Protein AF-S0FR83-F1 (afdb_monomer)

Organism: NCBI:txid1286635

Foldseek 3Di:
DVVVVVVVVVVVVPDDDPPPPPDPPVDDPPCVVPVCVVVVVVCVVPVPDQQQPDAAEAEQQVVDPPSLVVVLCCCVPGYVRYHYDHDDCVPPVVVNCVSNVNSDDDDDDDPQDLLRVCVVVVADSDDDADPVSVVVSVVSVVD

Secondary structure (DSSP, 8-state):
-HHHHHHHHHHHHHSPPPP------SS----TTTTTHHHHHHHHH-TTS-GGG--EEESSGGGSTTHHHHHHHHHHHT-S-EEE---STTS-HHHHHHHTTT-S-----PPPPHHHHHHHTT---SSPPPHHHHHHHHHHHH-

InterPro domains:
  IPR027417 P-loop containing nucleoside triphosphate hydrolase [G3DSA:3.40.50.300] (1-105)
  IPR027417 P-loop containing nucleoside triphosphate hydrolase [SSF52540] (38-120)
  IPR041682 AAA domain, group 14 [PF13173] (26-118)

Radius of gyration: 20.88 Å; Cα contacts (8 Å, |Δi|>4): 90; chains: 1; bounding box: 49×40×52 Å

pLDDT: mean 75.79, std 15.18, range [36.12, 93.06]

Solvent-accessible surface area (backbone atoms only — not comparable to full-atom values): 9116 Å² total; per-residue (Å²): 105,74,68,57,51,53,47,52,52,50,51,63,73,69,47,78,74,71,82,81,75,81,70,79,72,94,55,88,79,83,43,89,95,47,67,63,52,64,56,52,57,47,40,72,77,39,70,89,60,61,58,59,76,42,76,45,78,39,73,48,40,80,78,44,83,69,37,66,62,51,51,45,48,39,44,74,76,48,22,78,43,70,46,76,43,62,93,54,81,87,68,41,68,67,57,54,41,59,63,48,68,63,76,64,87,86,81,86,84,73,80,73,50,73,54,52,46,27,50,75,71,75,41,79,58,64,84,87,67,50,78,68,44,49,53,54,47,53,53,67,71,75,112

Sequence (143 aa):
MKAQLKRIIADFHQIPLPDFQRRSLDVPLDLEGENDLIFDAYRELYPAQDLSRVYLFFDEIQELPDWEKFVRRVTDTISRRVVITGSNSRLLSREIATSLRGRGISFEILPLSFADYLRFSGLPADPPVSSKDRALVSRAFEE

Structure (mmCIF, N/CA/C/O backbone):
data_AF-S0FR83-F1
#
_entry.id   AF-S0FR83-F1
#
loop_
_atom_site.group_PDB
_atom_site.id
_atom_site.type_symbol
_atom_site.label_atom_id
_atom_site.label_alt_id
_atom_site.label_comp_id
_atom_site.label_asym_id
_atom_site.label_entity_id
_atom_site.label_seq_id
_atom_site.pdbx_PDB_ins_code
_atom_site.Cartn_x
_atom_site.Cartn_y
_atom_site.Cartn_z
_atom_site.occupancy
_atom_site.B_iso_or_equiv
_atom_site.auth_seq_id
_atom_site.auth_comp_id
_atom_site.auth_asym_id
_atom_site.auth_atom_id
_atom_site.pdbx_PDB_model_num
ATOM 1 N N . MET A 1 1 ? 4.886 -22.420 5.090 1.00 40.78 1 MET A N 1
ATOM 2 C CA . MET A 1 1 ? 5.238 -21.097 4.524 1.00 40.78 1 MET A CA 1
ATOM 3 C C . MET A 1 1 ? 5.286 -21.080 2.990 1.00 40.78 1 MET A C 1
ATOM 5 O O . MET A 1 1 ? 4.322 -20.612 2.409 1.00 40.78 1 MET A O 1
ATOM 9 N N . LYS A 1 2 ? 6.296 -21.648 2.300 1.00 36.12 2 LYS A N 1
ATOM 10 C CA . LYS A 1 2 ? 6.379 -21.639 0.812 1.00 36.12 2 LYS A CA 1
ATOM 11 C C . LYS A 1 2 ? 5.145 -22.234 0.110 1.00 36.12 2 LYS A C 1
ATOM 13 O O . LYS A 1 2 ? 4.693 -21.701 -0.895 1.00 36.12 2 LYS A O 1
ATOM 18 N N . ALA A 1 3 ? 4.573 -23.306 0.661 1.00 39.88 3 ALA A N 1
ATOM 19 C CA . ALA A 1 3 ? 3.350 -23.925 0.140 1.00 39.88 3 ALA A CA 1
ATOM 20 C C . ALA A 1 3 ? 2.092 -23.055 0.337 1.00 39.88 3 ALA A C 1
ATOM 22 O O . ALA A 1 3 ? 1.257 -22.985 -0.557 1.00 39.88 3 ALA A O 1
ATOM 23 N N . GLN A 1 4 ? 1.982 -22.346 1.468 1.00 44.00 4 GLN A N 1
ATOM 24 C CA . GLN A 1 4 ? 0.897 -21.382 1.698 1.00 44.00 4 GLN A CA 1
ATOM 25 C C . GLN A 1 4 ? 1.023 -20.182 0.759 1.00 44.00 4 GLN A C 1
ATOM 27 O O . GLN A 1 4 ? 0.028 -19.776 0.179 1.00 44.00 4 GLN A O 1
ATOM 32 N N . LEU A 1 5 ? 2.242 -19.675 0.546 1.00 41.94 5 LEU A N 1
ATOM 33 C CA . LEU A 1 5 ? 2.491 -18.572 -0.382 1.00 41.94 5 LEU A CA 1
ATOM 34 C C . LEU A 1 5 ? 2.113 -18.951 -1.820 1.00 41.94 5 LEU A C 1
ATOM 36 O O . LEU A 1 5 ? 1.415 -18.203 -2.488 1.00 41.94 5 LEU A O 1
ATOM 40 N N . LYS A 1 6 ? 2.507 -20.152 -2.270 1.00 52.47 6 LYS A N 1
ATOM 41 C CA . LYS A 1 6 ? 2.121 -20.678 -3.588 1.00 52.47 6 LYS A CA 1
ATOM 42 C C . LYS A 1 6 ? 0.609 -20.787 -3.755 1.00 52.47 6 LYS A C 1
ATOM 44 O O . LYS A 1 6 ? 0.112 -20.492 -4.831 1.00 52.47 6 LYS A O 1
ATOM 49 N N . ARG A 1 7 ? -0.101 -21.205 -2.706 1.00 54.69 7 ARG A N 1
ATOM 50 C CA . ARG A 1 7 ? -1.561 -21.310 -2.723 1.00 54.69 7 ARG A CA 1
ATOM 51 C C . ARG A 1 7 ? -2.221 -19.934 -2.789 1.00 54.69 7 ARG A C 1
ATOM 53 O O . ARG A 1 7 ? -3.078 -19.741 -3.627 1.00 54.69 7 ARG A O 1
ATOM 60 N N . ILE A 1 8 ? -1.747 -18.972 -1.998 1.00 58.09 8 ILE A N 1
ATOM 61 C CA . ILE A 1 8 ? -2.232 -17.584 -2.042 1.00 58.09 8 ILE A CA 1
ATOM 62 C C . ILE A 1 8 ? -2.008 -16.970 -3.431 1.00 58.09 8 ILE A C 1
ATOM 64 O O . ILE A 1 8 ? -2.921 -16.369 -3.980 1.00 58.09 8 ILE A O 1
ATOM 68 N N . ILE A 1 9 ? -0.823 -17.157 -4.020 1.00 64.44 9 ILE A N 1
ATOM 69 C CA . ILE A 1 9 ? -0.495 -16.666 -5.368 1.00 64.44 9 ILE A CA 1
ATOM 70 C C . ILE A 1 9 ? -1.386 -17.338 -6.421 1.00 64.44 9 ILE A C 1
ATOM 72 O O . ILE A 1 9 ? -1.939 -16.660 -7.279 1.00 64.44 9 ILE A O 1
ATOM 76 N N . ALA A 1 10 ? -1.555 -18.662 -6.348 1.00 62.47 10 ALA A N 1
ATOM 77 C CA . ALA A 1 10 ? -2.420 -19.396 -7.266 1.00 62.47 10 ALA A CA 1
ATOM 78 C C . ALA A 1 10 ? -3.885 -18.947 -7.155 1.00 62.47 10 ALA A C 1
ATOM 80 O O . ALA A 1 10 ? -4.514 -18.716 -8.182 1.00 62.47 10 ALA A O 1
ATOM 81 N N . ASP A 1 11 ? -4.393 -18.758 -5.936 1.00 60.66 11 ASP A N 1
ATOM 82 C CA . ASP A 1 11 ? -5.754 -18.280 -5.688 1.00 60.66 11 ASP A CA 1
ATOM 83 C C . ASP A 1 11 ? -5.940 -16.853 -6.245 1.00 60.66 11 ASP A C 1
ATOM 85 O O . ASP A 1 11 ? -6.936 -16.580 -6.909 1.00 60.66 11 ASP A O 1
ATOM 89 N N . PHE A 1 12 ? -4.956 -15.961 -6.077 1.00 55.31 12 PHE A N 1
ATOM 90 C CA . PHE A 1 12 ? -5.015 -14.587 -6.601 1.00 55.31 12 PHE A CA 1
ATOM 91 C C . PHE A 1 12 ? -4.984 -14.519 -8.137 1.00 55.31 12 PHE A C 1
ATOM 93 O O . PHE A 1 12 ? -5.558 -13.610 -8.724 1.00 55.31 12 PHE A O 1
ATOM 100 N N . HIS A 1 13 ? -4.330 -15.481 -8.796 1.00 59.47 13 HIS A N 1
ATOM 101 C CA . HIS A 1 13 ? -4.282 -15.565 -10.260 1.00 59.47 13 HIS A CA 1
ATOM 102 C C . HIS A 1 13 ? -5.463 -16.322 -10.884 1.00 59.47 13 HIS A C 1
ATOM 104 O O . HIS A 1 13 ? -5.701 -16.173 -12.080 1.00 59.47 13 HIS A O 1
ATOM 110 N N . GLN A 1 14 ? -6.174 -17.157 -10.118 1.00 58.78 14 GLN A N 1
ATOM 111 C CA . GLN A 1 14 ? -7.295 -17.966 -10.619 1.00 58.78 14 GLN A CA 1
ATOM 112 C C . GLN A 1 14 ? -8.663 -17.326 -10.388 1.00 58.78 14 GLN A C 1
ATOM 114 O O . GLN A 1 14 ? -9.630 -17.701 -11.051 1.00 58.78 14 GLN A O 1
ATOM 119 N N . ILE A 1 15 ? -8.757 -16.370 -9.466 1.00 54.12 15 ILE A N 1
ATOM 120 C CA . ILE A 1 15 ? -9.971 -15.591 -9.259 1.00 54.12 15 ILE A CA 1
ATOM 121 C C . ILE A 1 15 ? -9.878 -14.377 -10.188 1.00 54.12 15 ILE A C 1
ATOM 123 O O . ILE A 1 15 ? -8.998 -13.540 -9.975 1.00 54.12 15 ILE A O 1
ATOM 127 N N . PRO A 1 16 ? -10.735 -14.250 -11.222 1.00 53.16 16 PRO A N 1
ATOM 128 C CA . PRO A 1 16 ? -10.825 -12.992 -11.945 1.00 53.16 16 PRO A CA 1
ATOM 129 C C . PRO A 1 16 ? -11.148 -11.912 -10.916 1.00 53.16 16 PRO A C 1
ATOM 131 O O . PRO A 1 16 ? -12.117 -12.042 -10.160 1.00 53.16 16 PRO A O 1
ATOM 134 N N . LEU A 1 17 ? -10.297 -10.884 -10.841 1.00 55.03 17 LEU A N 1
ATOM 135 C CA . LEU A 1 17 ? -10.618 -9.719 -10.033 1.00 55.03 17 LEU A CA 1
ATOM 136 C C . LEU A 1 17 ? -12.007 -9.247 -10.480 1.00 55.03 17 LEU A C 1
ATOM 138 O O . LEU A 1 17 ? -12.256 -9.207 -11.689 1.00 55.03 17 LEU A O 1
ATOM 142 N N . PRO A 1 18 ? -12.927 -8.954 -9.543 1.00 56.72 18 PRO A N 1
ATOM 143 C CA . PRO A 1 18 ? -14.201 -8.370 -9.924 1.00 56.72 18 PRO A CA 1
ATOM 144 C C . PRO A 1 18 ? -13.920 -7.139 -10.782 1.00 56.72 18 PRO A C 1
ATOM 146 O O . PRO A 1 18 ? -12.928 -6.445 -10.535 1.00 56.72 18 PRO A O 1
ATOM 149 N N . ASP A 1 19 ? -14.767 -6.892 -11.784 1.00 51.34 19 ASP A N 1
ATOM 150 C CA . ASP A 1 19 ? -14.619 -5.727 -12.652 1.00 51.34 19 ASP A CA 1
ATOM 151 C C . ASP A 1 19 ? -14.372 -4.495 -11.783 1.00 51.34 19 ASP A C 1
ATOM 153 O O . ASP A 1 19 ? -15.193 -4.137 -10.930 1.00 51.34 19 ASP A O 1
ATOM 157 N N . PHE A 1 20 ? -13.198 -3.885 -11.956 1.00 47.72 20 PHE A N 1
ATOM 158 C CA . PHE A 1 20 ? -12.807 -2.725 -11.177 1.00 47.72 20 PHE A CA 1
ATOM 159 C C . PHE A 1 20 ? -13.645 -1.545 -11.666 1.00 47.72 20 PHE A C 1
ATOM 161 O O . PHE A 1 20 ? -13.259 -0.803 -12.569 1.00 47.72 20 PHE A O 1
ATOM 168 N N . GLN A 1 21 ? -14.844 -1.394 -11.104 1.00 49.50 21 GLN A N 1
ATOM 169 C CA . GLN A 1 21 ? -15.656 -0.210 -11.322 1.00 49.50 21 GLN A CA 1
ATOM 170 C C . GLN A 1 21 ? -14.979 0.944 -10.595 1.00 49.50 21 GLN A C 1
ATOM 172 O O . GLN A 1 21 ? -15.181 1.149 -9.397 1.00 49.50 21 GLN A O 1
ATOM 177 N N . ARG A 1 22 ? -14.158 1.699 -11.329 1.00 43.62 22 ARG A N 1
ATOM 178 C CA . ARG A 1 22 ? -13.629 2.977 -10.865 1.00 43.62 22 ARG A CA 1
ATOM 179 C C . ARG A 1 22 ? -14.816 3.898 -10.602 1.00 43.62 22 ARG A C 1
ATOM 181 O O . ARG A 1 22 ? -15.362 4.493 -11.525 1.00 43.62 22 ARG A O 1
ATOM 188 N N . ARG A 1 23 ? -15.236 3.995 -9.345 1.00 49.53 23 ARG A N 1
ATOM 189 C CA . ARG A 1 23 ? -16.132 5.062 -8.913 1.00 49.53 23 ARG A CA 1
ATOM 190 C C . ARG A 1 23 ? -15.259 6.279 -8.664 1.00 49.53 23 ARG A C 1
ATOM 192 O O . ARG A 1 23 ? -14.430 6.254 -7.758 1.00 49.53 23 ARG A O 1
ATOM 199 N N . SER A 1 24 ? -15.399 7.311 -9.493 1.00 44.94 24 SER A N 1
ATOM 200 C CA . SER A 1 24 ? -14.955 8.635 -9.082 1.00 44.94 24 SER A CA 1
ATOM 201 C C . SER A 1 24 ? -15.817 9.018 -7.884 1.00 44.94 24 SER A C 1
ATOM 203 O O . SER A 1 24 ? -17.034 9.161 -7.982 1.00 44.94 24 SER A O 1
ATOM 205 N N . LEU A 1 25 ? -15.202 9.089 -6.710 1.00 47.44 25 LEU A N 1
ATOM 206 C CA . LEU A 1 25 ? -15.758 9.918 -5.657 1.00 47.44 25 LEU A CA 1
ATOM 207 C C . LEU A 1 25 ? -15.547 11.351 -6.148 1.00 47.44 25 LEU A C 1
ATOM 209 O O . LEU A 1 25 ? -14.436 11.865 -6.080 1.00 47.44 25 LEU A O 1
ATOM 213 N N . ASP A 1 26 ? -16.590 11.971 -6.705 1.00 48.12 26 ASP A N 1
ATOM 214 C CA . ASP A 1 26 ? -16.563 13.364 -7.195 1.00 48.12 26 ASP A CA 1
ATOM 215 C C . ASP A 1 26 ? -16.502 14.395 -6.052 1.00 48.12 26 ASP A C 1
ATOM 217 O O . ASP A 1 26 ? -16.826 15.569 -6.226 1.00 48.12 26 ASP A O 1
ATOM 221 N N . VAL A 1 27 ? -16.093 13.971 -4.858 1.00 49.06 27 VAL A N 1
ATOM 222 C CA . VAL A 1 27 ? -15.999 14.822 -3.682 1.00 49.06 27 VAL A CA 1
ATOM 223 C C . VAL A 1 27 ? -14.770 14.384 -2.892 1.00 49.06 27 VAL A C 1
ATOM 225 O O . VAL A 1 27 ? -14.690 13.204 -2.533 1.00 49.06 27 VAL A O 1
ATOM 228 N N . PRO A 1 28 ? -13.808 15.280 -2.602 1.00 52.03 28 PRO A N 1
ATOM 229 C CA . PRO A 1 28 ? -12.848 15.007 -1.547 1.00 52.03 28 PRO A CA 1
ATOM 230 C C . PRO A 1 28 ? -13.647 14.787 -0.260 1.00 52.03 28 PRO A C 1
ATOM 232 O O . PRO A 1 28 ? -14.329 15.687 0.226 1.00 52.03 28 PRO A O 1
ATOM 235 N N . LEU A 1 29 ? -13.637 13.548 0.223 1.00 57.44 29 LEU A N 1
ATOM 236 C CA . LEU A 1 29 ? -14.216 13.168 1.503 1.00 57.44 29 LEU A CA 1
ATOM 237 C C . LEU A 1 29 ? -13.374 13.838 2.589 1.00 57.44 29 LEU A C 1
ATOM 239 O O . LEU A 1 29 ? -12.337 13.312 2.987 1.00 57.44 29 LEU A O 1
ATOM 243 N N . ASP A 1 30 ? -13.797 15.024 3.015 1.00 60.31 30 ASP A N 1
ATOM 244 C CA . ASP A 1 30 ? -13.271 15.656 4.217 1.00 60.31 30 ASP A CA 1
ATOM 245 C C . ASP A 1 30 ? -13.767 14.851 5.423 1.00 60.31 30 ASP A C 1
ATOM 247 O O . ASP A 1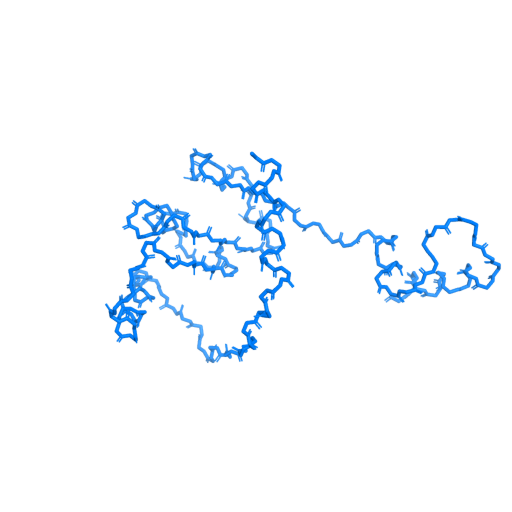 30 ? -14.911 14.975 5.858 1.00 60.31 30 ASP A O 1
ATOM 251 N N . LEU A 1 31 ? -12.926 13.921 5.871 1.00 64.38 31 LEU A N 1
ATOM 252 C CA . LEU A 1 31 ? -13.191 13.026 6.996 1.00 64.38 31 LEU A CA 1
ATOM 253 C C . LEU A 1 31 ? -12.466 13.485 8.263 1.00 64.38 31 LEU A C 1
ATOM 255 O O . LEU A 1 31 ? -12.226 12.662 9.152 1.00 64.38 31 LEU A O 1
ATOM 259 N N . GLU A 1 32 ? -12.084 14.762 8.369 1.00 65.25 32 GLU A N 1
ATOM 260 C CA . GLU A 1 32 ? -11.427 15.283 9.568 1.00 65.25 32 GLU A CA 1
ATOM 261 C C . GLU A 1 32 ? -12.249 14.966 10.831 1.00 65.25 32 GLU A C 1
ATOM 263 O O . GLU A 1 32 ? -13.295 15.544 11.105 1.00 65.25 32 GLU A O 1
ATOM 268 N N . GLY A 1 33 ? -11.774 13.989 11.611 1.00 66.12 33 GLY A N 1
ATOM 269 C CA . GLY A 1 33 ? -12.440 13.515 12.827 1.00 66.12 33 GLY A CA 1
ATOM 270 C C . GLY A 1 33 ? -13.551 12.471 12.632 1.00 66.12 33 GLY A C 1
ATOM 271 O O . GLY A 1 33 ? -13.967 11.875 13.624 1.00 66.12 33 GLY A O 1
ATOM 272 N N . GLU A 1 34 ? -13.972 12.166 11.400 1.00 77.88 34 GLU A N 1
ATOM 273 C CA . GLU A 1 34 ? -15.132 11.300 11.095 1.00 77.88 34 GLU A CA 1
ATOM 274 C C . GLU A 1 34 ? -14.784 10.049 10.263 1.00 77.88 34 GLU A C 1
ATOM 276 O O . GLU A 1 34 ? -15.636 9.425 9.635 1.00 77.88 34 GLU A O 1
ATOM 281 N N . ASN A 1 35 ? -13.526 9.605 10.309 1.00 78.38 35 ASN A N 1
ATOM 282 C CA . ASN A 1 35 ? -13.042 8.429 9.568 1.00 78.38 35 ASN A CA 1
ATOM 283 C C . ASN A 1 35 ? -13.835 7.126 9.804 1.00 78.38 35 ASN A C 1
ATOM 285 O O . ASN A 1 35 ? -13.763 6.199 8.995 1.00 78.38 35 ASN A O 1
ATOM 289 N N . ASP A 1 36 ? -14.566 7.024 10.917 1.00 83.56 36 ASP A N 1
ATOM 290 C CA . ASP A 1 36 ? -15.386 5.850 11.231 1.00 83.56 36 ASP A CA 1
ATOM 291 C C . ASP A 1 36 ? -16.654 5.732 10.376 1.00 83.56 36 ASP A C 1
ATOM 293 O O . ASP A 1 36 ? -17.160 4.617 10.217 1.00 83.56 36 ASP A O 1
ATOM 297 N N . LEU A 1 37 ? -17.079 6.817 9.714 1.00 84.62 37 LEU A N 1
ATOM 298 C CA . LEU A 1 37 ? -18.186 6.797 8.753 1.00 84.62 37 LEU A CA 1
ATOM 299 C C . LEU A 1 37 ? -17.974 5.775 7.633 1.00 84.62 37 LEU A C 1
ATOM 301 O O . LEU A 1 37 ? -18.938 5.192 7.143 1.00 84.62 37 LEU A O 1
ATOM 305 N N . ILE A 1 38 ? -16.718 5.499 7.260 1.00 85.12 38 ILE A N 1
ATOM 306 C CA . ILE A 1 38 ? -16.380 4.460 6.276 1.00 85.12 38 ILE A CA 1
ATOM 307 C C . ILE A 1 38 ? -16.927 3.097 6.729 1.00 85.12 38 ILE A C 1
ATOM 309 O O . ILE A 1 38 ? -17.488 2.343 5.932 1.00 85.12 38 ILE A O 1
ATOM 313 N N . PHE A 1 39 ? -16.770 2.769 8.013 1.00 86.56 39 PHE A N 1
ATOM 314 C CA . PHE A 1 39 ? -17.198 1.484 8.562 1.00 86.56 39 PHE A CA 1
ATOM 315 C C . PHE A 1 39 ? -18.693 1.446 8.823 1.00 86.56 39 PHE A C 1
ATOM 317 O O . PHE A 1 39 ? -19.307 0.400 8.621 1.00 86.56 39 PHE A O 1
ATOM 324 N N . ASP A 1 40 ? -19.276 2.563 9.247 1.00 86.56 40 ASP A N 1
ATOM 325 C CA . ASP A 1 40 ? -20.716 2.657 9.469 1.00 86.56 40 ASP A CA 1
ATOM 326 C C . ASP A 1 40 ? -21.474 2.517 8.148 1.00 86.56 40 ASP A C 1
ATOM 328 O O . ASP A 1 40 ? -22.308 1.621 8.023 1.00 86.56 40 ASP A O 1
ATOM 332 N N . ALA A 1 41 ? -21.066 3.251 7.109 1.00 85.31 41 ALA A N 1
ATOM 333 C CA . ALA A 1 41 ? -21.612 3.100 5.763 1.00 85.31 41 ALA A CA 1
ATOM 334 C C . ALA A 1 41 ? -21.433 1.669 5.221 1.00 85.31 41 ALA A C 1
ATOM 336 O O . ALA A 1 41 ? -22.344 1.104 4.613 1.00 85.31 41 ALA A O 1
ATOM 337 N N . TYR A 1 42 ? -20.279 1.034 5.468 1.00 84.12 42 TYR A N 1
ATOM 338 C CA . TYR A 1 42 ? -20.074 -0.360 5.069 1.00 84.12 42 TYR A CA 1
ATOM 339 C C . TYR A 1 42 ? -21.047 -1.313 5.779 1.00 84.12 42 TYR A C 1
ATOM 341 O O . TYR A 1 42 ? -21.605 -2.206 5.138 1.00 84.12 42 TYR A O 1
ATOM 349 N N . ARG A 1 43 ? -21.269 -1.136 7.088 1.00 86.56 43 ARG A N 1
ATOM 350 C CA . ARG A 1 43 ? -22.211 -1.956 7.868 1.00 86.56 43 ARG A CA 1
ATOM 351 C C . ARG A 1 43 ? -23.654 -1.748 7.424 1.00 86.56 43 ARG A C 1
ATOM 353 O O . ARG A 1 43 ? -24.402 -2.718 7.401 1.00 86.56 43 ARG A O 1
ATOM 360 N N . GLU A 1 44 ? -24.037 -0.528 7.060 1.00 86.12 44 GLU A N 1
ATOM 361 C CA . GLU A 1 44 ? -25.375 -0.235 6.535 1.00 86.12 44 GLU A CA 1
ATOM 362 C C . GLU A 1 44 ? -25.637 -0.959 5.211 1.00 86.12 44 GLU A C 1
ATOM 364 O O . GLU A 1 44 ? -26.703 -1.545 5.021 1.00 86.12 44 GLU A O 1
ATOM 369 N N . LEU A 1 45 ? -24.647 -0.979 4.315 1.00 83.38 45 LEU A N 1
ATOM 370 C CA . LEU A 1 45 ? -24.753 -1.671 3.029 1.00 83.38 45 LEU A CA 1
ATOM 371 C C . LEU A 1 45 ? -24.657 -3.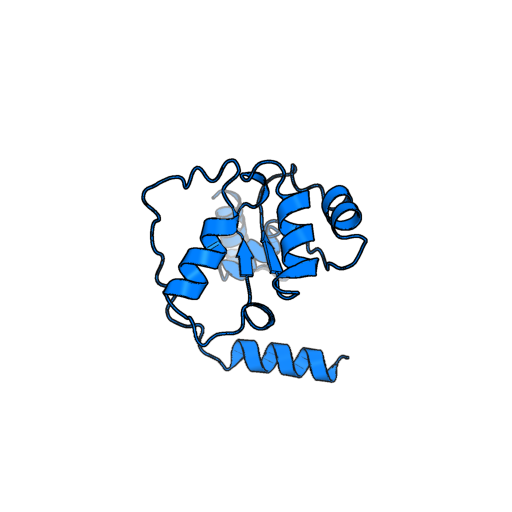197 3.166 1.00 83.38 45 LEU A C 1
ATOM 373 O O . LEU A 1 45 ? -25.307 -3.929 2.418 1.00 83.38 45 LEU A O 1
ATOM 377 N N . TYR A 1 46 ? -23.849 -3.686 4.110 1.00 86.19 46 TYR A N 1
ATOM 378 C CA . TYR A 1 46 ? -23.532 -5.108 4.267 1.00 86.19 46 TYR A CA 1
ATOM 379 C C . TYR A 1 46 ? -23.644 -5.584 5.729 1.00 86.19 46 TYR A C 1
ATOM 381 O O . TYR A 1 46 ? -22.662 -6.066 6.299 1.00 86.19 46 TYR A O 1
ATOM 389 N N . PRO A 1 47 ? -24.842 -5.546 6.342 1.00 89.19 47 PRO A N 1
ATOM 390 C CA . PRO A 1 47 ? -25.017 -5.794 7.780 1.00 89.19 47 PRO A CA 1
ATOM 391 C C . PRO A 1 47 ? -24.704 -7.232 8.213 1.00 89.19 47 PRO A C 1
ATOM 393 O O . PRO A 1 47 ? -24.393 -7.484 9.373 1.00 89.19 47 PRO A O 1
ATOM 396 N N . ALA A 1 48 ? -24.778 -8.193 7.288 1.00 90.38 48 ALA A N 1
ATOM 397 C CA . ALA A 1 48 ? -24.457 -9.593 7.559 1.00 90.38 48 ALA A CA 1
ATOM 398 C C . ALA A 1 48 ? -22.947 -9.896 7.509 1.00 90.38 48 ALA A C 1
ATOM 400 O O . ALA A 1 48 ? -22.538 -11.002 7.869 1.00 90.38 48 ALA A O 1
ATOM 401 N N . GLN A 1 49 ? -22.121 -8.957 7.029 1.00 85.62 49 GLN A N 1
ATOM 402 C CA . GLN A 1 49 ? -20.684 -9.166 6.891 1.00 85.62 49 GLN A CA 1
ATOM 403 C C . GLN A 1 49 ? -19.936 -8.749 8.155 1.00 85.62 49 GLN A C 1
ATOM 405 O O . GLN A 1 49 ? -20.085 -7.645 8.672 1.00 85.62 49 GLN A O 1
ATOM 410 N N . ASP A 1 50 ? -19.067 -9.639 8.621 1.00 88.19 50 ASP A N 1
ATOM 411 C CA . ASP A 1 50 ? -18.146 -9.349 9.712 1.00 88.19 50 ASP A CA 1
ATOM 412 C C . ASP A 1 50 ? -16.940 -8.564 9.177 1.00 88.19 50 ASP A C 1
ATOM 414 O O . ASP A 1 50 ? -16.124 -9.101 8.420 1.00 88.19 50 ASP A O 1
ATOM 418 N N . LEU A 1 51 ? -16.805 -7.304 9.607 1.00 87.25 51 LEU A N 1
ATOM 419 C CA . LEU A 1 51 ? -15.690 -6.423 9.246 1.00 87.25 51 LEU A CA 1
ATOM 420 C C . LEU A 1 51 ? -14.317 -7.043 9.532 1.00 87.25 51 LEU A C 1
ATOM 422 O O . LEU A 1 51 ? -13.378 -6.782 8.782 1.00 87.25 51 LEU A O 1
ATOM 426 N N . SER A 1 52 ? -14.191 -7.928 10.528 1.00 89.50 52 SER A N 1
ATOM 427 C CA . SER A 1 52 ? -12.923 -8.609 10.830 1.00 89.50 52 SER A CA 1
ATOM 428 C C . SER A 1 52 ? -12.428 -9.505 9.688 1.00 89.50 52 SER A C 1
ATOM 430 O O . SER A 1 52 ? -11.244 -9.858 9.615 1.00 89.50 52 SER A O 1
ATOM 432 N N . ARG A 1 53 ? -13.334 -9.865 8.770 1.00 85.56 53 ARG A N 1
ATOM 433 C CA . ARG A 1 53 ? -13.052 -10.675 7.585 1.00 85.56 53 ARG A CA 1
ATOM 434 C C . ARG A 1 53 ? -12.870 -9.843 6.317 1.00 85.56 53 ARG A C 1
ATOM 436 O O . ARG A 1 53 ? -12.437 -10.398 5.305 1.00 85.56 53 ARG A O 1
ATOM 443 N N . VAL A 1 54 ? -13.148 -8.548 6.366 1.00 84.88 54 VAL A N 1
ATOM 444 C CA . VAL A 1 54 ? -13.074 -7.650 5.214 1.00 84.88 54 VAL A CA 1
ATOM 445 C C . VAL A 1 54 ? -11.638 -7.185 5.009 1.00 84.88 54 VAL A C 1
ATOM 447 O O . VAL A 1 54 ? -10.931 -6.869 5.970 1.00 84.88 54 VAL A O 1
ATOM 450 N N . TYR A 1 55 ? -11.208 -7.168 3.747 1.00 87.69 55 TYR A N 1
ATOM 451 C CA . TYR A 1 55 ? -9.963 -6.530 3.340 1.00 87.69 55 TYR A CA 1
ATOM 452 C C . TYR A 1 55 ? -10.216 -5.043 3.107 1.00 87.69 55 TYR A C 1
ATOM 454 O O . TYR A 1 55 ? -11.112 -4.681 2.348 1.00 87.69 55 TYR A O 1
ATOM 462 N N . LEU A 1 56 ? -9.423 -4.204 3.763 1.00 87.62 56 LEU A N 1
ATOM 463 C CA . LEU A 1 56 ? -9.499 -2.753 3.661 1.00 87.62 56 LEU A CA 1
ATOM 464 C C . LEU A 1 56 ? -8.273 -2.258 2.898 1.00 87.62 56 LEU A C 1
ATOM 466 O O . LEU A 1 56 ? -7.148 -2.533 3.313 1.00 87.62 56 LEU A O 1
ATOM 470 N N . PHE A 1 57 ? -8.500 -1.549 1.797 1.00 89.69 57 PHE A N 1
ATOM 471 C CA . PHE A 1 57 ? -7.455 -0.947 0.975 1.00 89.69 57 PHE A CA 1
ATOM 472 C C . PHE A 1 57 ? -7.603 0.568 1.054 1.00 89.69 57 PHE A C 1
ATOM 474 O O . PHE A 1 57 ? -8.634 1.099 0.644 1.00 89.69 57 PHE A O 1
ATOM 481 N N . PHE A 1 58 ? -6.594 1.243 1.596 1.00 86.88 58 PHE A N 1
ATOM 482 C CA . PHE A 1 58 ? -6.546 2.699 1.659 1.00 86.88 58 PHE A CA 1
ATOM 483 C C . PHE A 1 58 ? -5.456 3.202 0.724 1.00 86.88 58 PHE A C 1
ATOM 485 O O . PHE A 1 58 ? -4.278 2.916 0.948 1.00 86.88 58 PHE A O 1
ATOM 492 N N . ASP A 1 59 ? -5.868 3.923 -0.313 1.00 86.81 59 ASP A N 1
ATOM 493 C CA . ASP A 1 59 ? -4.946 4.567 -1.238 1.00 86.81 59 ASP A CA 1
ATOM 494 C C . ASP A 1 59 ? -4.589 5.974 -0.770 1.00 86.81 59 ASP A C 1
ATOM 496 O O . ASP A 1 59 ? -5.414 6.636 -0.142 1.00 86.81 59 ASP A O 1
ATOM 500 N N . GLU A 1 60 ? -3.354 6.391 -1.043 1.00 85.38 60 GLU A N 1
ATOM 501 C CA . GLU A 1 60 ? -2.776 7.671 -0.614 1.00 85.38 60 GLU A CA 1
ATOM 502 C C . GLU A 1 60 ? -3.067 8.003 0.864 1.00 85.38 60 GLU A C 1
ATOM 504 O O . GLU A 1 60 ? -3.500 9.101 1.215 1.00 85.38 60 GLU A O 1
ATOM 509 N N . ILE A 1 61 ? -2.826 7.035 1.758 1.00 85.31 61 ILE A N 1
ATOM 510 C CA . ILE A 1 61 ?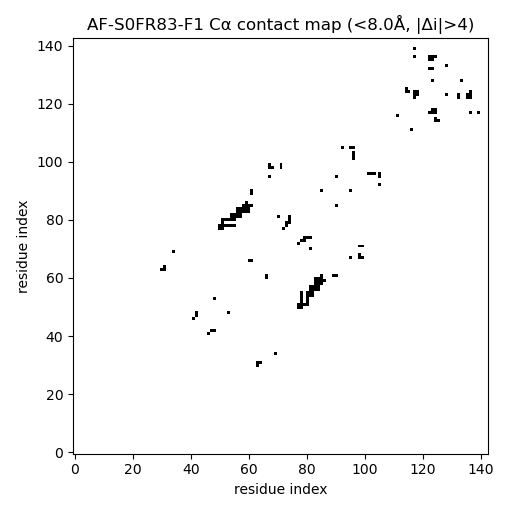 -3.198 7.123 3.183 1.00 85.31 61 ILE A CA 1
ATOM 511 C C . ILE A 1 61 ? -2.610 8.354 3.893 1.00 85.31 61 ILE A C 1
ATOM 513 O O . ILE A 1 61 ? -3.169 8.817 4.883 1.00 85.31 61 ILE A O 1
ATOM 517 N N . GLN A 1 62 ? -1.497 8.897 3.394 1.00 83.56 62 GLN A N 1
ATOM 518 C CA . GLN A 1 62 ? -0.849 10.082 3.953 1.00 83.56 62 GLN A CA 1
ATOM 519 C C . GLN A 1 62 ? -1.636 11.381 3.750 1.00 83.56 62 GLN A C 1
ATOM 521 O O . GLN A 1 62 ? -1.315 12.377 4.395 1.00 83.56 62 GLN A O 1
ATOM 526 N N . GLU A 1 63 ? -2.626 11.394 2.856 1.00 83.44 63 GLU A N 1
ATOM 527 C CA . GLU A 1 63 ? -3.535 12.533 2.708 1.00 83.44 63 GLU A CA 1
ATOM 528 C C . GLU A 1 63 ? -4.514 12.622 3.886 1.00 83.44 63 GLU A C 1
ATOM 530 O O . GLU A 1 63 ? -5.080 13.682 4.141 1.00 83.44 63 GLU A O 1
ATOM 535 N N . LEU A 1 64 ? -4.680 11.531 4.647 1.00 80.00 64 LEU A N 1
ATOM 536 C CA . LEU A 1 64 ? -5.487 11.527 5.855 1.00 80.00 64 LEU A CA 1
ATOM 537 C C . LEU A 1 64 ? -4.680 12.061 7.060 1.00 80.00 64 LEU A C 1
ATOM 539 O O . LEU A 1 64 ? -3.631 11.504 7.405 1.00 80.00 64 LEU A O 1
ATOM 543 N N . PRO A 1 65 ? -5.168 13.094 7.772 1.00 80.12 65 PRO A N 1
ATOM 544 C CA . PRO A 1 65 ? -4.535 13.561 9.000 1.00 80.12 65 PRO A CA 1
ATOM 545 C C . PRO A 1 65 ? -4.512 12.477 10.085 1.00 80.12 65 PRO A C 1
ATOM 547 O O . PRO A 1 65 ? -5.491 11.756 10.283 1.00 80.12 65 PRO A O 1
ATOM 550 N N . ASP A 1 66 ? -3.400 12.376 10.824 1.00 81.44 66 ASP A N 1
ATOM 551 C CA . ASP A 1 66 ? -3.223 11.397 11.912 1.00 81.44 66 ASP A CA 1
ATOM 552 C C . ASP A 1 66 ? -3.505 9.929 11.491 1.00 81.44 66 ASP A C 1
ATOM 554 O O . ASP A 1 66 ? -3.906 9.084 12.312 1.00 81.44 66 ASP A O 1
ATOM 558 N N . TRP A 1 67 ? -3.299 9.599 10.210 1.00 85.88 67 TRP A N 1
ATOM 559 C CA . TRP A 1 67 ? -3.634 8.293 9.641 1.00 85.88 67 TRP A CA 1
ATOM 560 C C . TRP A 1 67 ? -2.984 7.123 10.390 1.00 85.88 67 TRP A C 1
ATOM 562 O O . TRP A 1 67 ? -3.554 6.033 10.465 1.00 85.88 67 TRP A O 1
ATOM 572 N N . GLU A 1 68 ? -1.823 7.325 11.014 1.00 84.25 68 GLU A N 1
ATOM 573 C CA . GLU A 1 68 ? -1.126 6.305 11.791 1.00 84.25 68 GLU A CA 1
ATOM 574 C C . GLU A 1 68 ? -1.967 5.800 12.965 1.00 84.25 68 GLU A C 1
ATOM 576 O O . GLU A 1 68 ? -2.019 4.595 13.240 1.00 84.25 68 GLU A O 1
ATOM 581 N N . LYS A 1 69 ? -2.619 6.723 13.685 1.00 85.06 69 LYS A N 1
ATOM 582 C CA . LYS A 1 69 ? -3.494 6.393 14.819 1.00 85.06 69 LYS A CA 1
ATOM 583 C C . LYS A 1 69 ? -4.745 5.689 14.318 1.00 85.06 69 LYS A C 1
ATOM 585 O O . LYS A 1 69 ? -5.172 4.705 14.927 1.00 85.06 69 LYS A O 1
ATOM 590 N N . PHE A 1 70 ? -5.292 6.171 13.203 1.00 86.81 70 PHE A N 1
ATOM 591 C CA . PHE A 1 70 ? -6.443 5.573 12.542 1.00 86.81 70 PHE A CA 1
ATOM 592 C C . PHE A 1 70 ? -6.159 4.120 12.147 1.00 86.81 70 PHE A C 1
ATOM 594 O O . PHE A 1 70 ? -6.805 3.214 12.671 1.00 86.81 70 PHE A O 1
ATOM 601 N N . VAL A 1 71 ? -5.139 3.874 11.322 1.00 87.88 71 VAL A N 1
ATOM 602 C CA . VAL A 1 71 ? -4.786 2.529 10.849 1.00 87.88 71 VAL A CA 1
ATOM 603 C C . VAL A 1 71 ? -4.466 1.611 12.022 1.00 87.88 71 VAL A C 1
ATOM 605 O O . VAL A 1 71 ? -4.959 0.485 12.061 1.00 87.88 71 VAL A O 1
ATOM 608 N N . ARG A 1 72 ? -3.716 2.081 13.029 1.00 86.44 72 ARG A N 1
ATOM 609 C CA . ARG A 1 72 ? -3.441 1.282 14.232 1.00 86.44 72 ARG A CA 1
ATOM 610 C C . ARG A 1 72 ? -4.739 0.832 14.904 1.00 86.44 72 ARG A C 1
ATOM 612 O O . ARG A 1 72 ? -4.908 -0.364 15.134 1.00 86.44 72 ARG A O 1
ATOM 619 N N . ARG A 1 73 ? -5.661 1.759 15.177 1.00 89.50 73 ARG A N 1
ATOM 620 C CA . ARG A 1 73 ? -6.959 1.446 15.788 1.00 89.50 73 ARG A CA 1
ATOM 621 C C . ARG A 1 73 ? -7.739 0.448 14.937 1.00 89.50 73 ARG A C 1
ATOM 623 O O . ARG A 1 73 ? -8.158 -0.572 15.465 1.00 89.50 73 ARG A O 1
ATOM 630 N N . VAL A 1 74 ? -7.856 0.689 13.631 1.00 90.12 74 VAL A N 1
ATOM 631 C CA . VAL A 1 74 ? -8.548 -0.209 12.692 1.00 90.12 74 VAL A CA 1
ATOM 632 C C . VAL A 1 74 ? -7.948 -1.616 12.735 1.00 90.12 74 VAL A C 1
ATOM 634 O O . VAL A 1 74 ? -8.690 -2.592 12.841 1.00 90.12 74 VAL A O 1
ATOM 637 N N . THR A 1 75 ? -6.616 -1.735 12.729 1.00 88.81 75 THR A N 1
ATOM 638 C CA . THR A 1 75 ? -5.937 -3.040 12.801 1.00 88.81 75 THR A CA 1
ATOM 639 C C . THR A 1 75 ? -6.140 -3.772 14.125 1.00 88.81 75 THR A C 1
ATOM 641 O O . THR A 1 75 ? -6.169 -5.006 14.146 1.00 88.81 75 THR A O 1
ATOM 644 N N . ASP A 1 76 ? -6.290 -3.028 15.222 1.00 88.81 76 ASP A N 1
ATOM 645 C CA . ASP A 1 76 ? -6.445 -3.578 16.566 1.00 88.81 76 ASP A CA 1
ATOM 646 C C . ASP A 1 76 ? -7.908 -3.927 16.897 1.00 88.81 76 ASP A C 1
ATOM 648 O O . ASP A 1 76 ? -8.138 -4.909 17.606 1.00 88.81 76 ASP A O 1
ATOM 652 N N . THR A 1 77 ? -8.890 -3.173 16.384 1.00 89.81 77 THR A N 1
ATOM 653 C CA . THR A 1 77 ? -10.304 -3.294 16.792 1.00 89.81 77 THR A CA 1
ATOM 654 C C . THR A 1 77 ? -11.272 -3.716 15.689 1.00 89.81 77 THR A C 1
ATOM 656 O O . THR A 1 77 ? -12.341 -4.228 16.014 1.00 89.81 77 THR A O 1
ATOM 659 N N . ILE A 1 78 ? -10.935 -3.520 14.410 1.00 90.00 78 ILE A N 1
ATOM 660 C CA . ILE A 1 78 ? -11.868 -3.734 13.292 1.00 90.00 78 ILE A CA 1
ATOM 661 C C . ILE A 1 78 ? -11.433 -4.915 12.432 1.00 90.00 78 ILE A C 1
ATOM 663 O O . ILE A 1 78 ? -12.136 -5.918 12.367 1.00 90.00 78 ILE A O 1
ATOM 667 N N . SER A 1 79 ? -10.279 -4.819 11.770 1.00 89.12 79 SER A N 1
ATOM 668 C CA . SER A 1 79 ? -9.799 -5.843 10.841 1.00 89.12 79 SER A CA 1
ATOM 669 C C . SER A 1 79 ? -8.285 -5.877 10.796 1.00 89.12 79 SER A C 1
ATOM 671 O O . SER A 1 79 ? -7.637 -4.853 10.632 1.00 89.12 79 SER A O 1
ATOM 673 N N . ARG A 1 80 ? -7.703 -7.078 10.835 1.00 85.75 80 ARG A N 1
ATOM 674 C CA . ARG A 1 80 ? -6.253 -7.271 10.650 1.00 85.75 80 ARG A CA 1
ATOM 675 C C . ARG A 1 80 ? -5.824 -7.272 9.180 1.00 85.75 80 ARG A C 1
ATOM 677 O O . ARG A 1 80 ? -4.645 -7.450 8.892 1.00 85.75 80 ARG A O 1
ATOM 684 N N . ARG A 1 81 ? -6.770 -7.146 8.247 1.00 89.38 81 ARG A N 1
ATOM 685 C CA . ARG A 1 81 ? -6.553 -7.255 6.798 1.00 89.38 81 ARG A CA 1
ATOM 686 C C . ARG A 1 81 ? -6.565 -5.865 6.174 1.00 89.38 81 ARG A C 1
ATOM 688 O O . ARG A 1 81 ? -7.462 -5.533 5.408 1.00 89.38 81 ARG A O 1
ATOM 695 N N . VAL A 1 82 ? -5.586 -5.053 6.553 1.00 88.81 82 VAL A N 1
ATOM 696 C CA . VAL A 1 82 ? -5.444 -3.676 6.073 1.00 88.81 82 VAL A CA 1
ATOM 697 C C . VAL A 1 82 ? -4.246 -3.590 5.141 1.00 88.81 82 VAL A C 1
ATOM 699 O O . VAL A 1 82 ? -3.157 -4.055 5.478 1.00 88.81 82 VAL A O 1
ATOM 702 N N . VAL A 1 83 ? -4.459 -2.992 3.977 1.00 89.38 83 VAL A N 1
ATOM 703 C CA . VAL A 1 83 ? -3.434 -2.635 3.003 1.00 89.38 83 VAL A CA 1
ATOM 704 C C . VAL A 1 83 ? -3.486 -1.126 2.833 1.00 89.38 83 VAL A C 1
ATOM 706 O O . VAL A 1 83 ? -4.562 -0.549 2.684 1.00 89.38 83 VAL A O 1
ATOM 709 N N . ILE A 1 84 ? -2.320 -0.499 2.885 1.00 87.88 84 ILE A N 1
ATOM 710 C CA . ILE A 1 84 ? -2.163 0.937 2.684 1.00 87.88 84 ILE A CA 1
ATOM 711 C C . ILE A 1 84 ? -1.182 1.164 1.542 1.00 87.88 84 ILE A C 1
ATOM 713 O O . ILE A 1 84 ? -0.198 0.429 1.422 1.00 87.88 84 ILE A O 1
ATOM 717 N N . THR A 1 85 ? -1.444 2.172 0.726 1.00 87.56 85 THR A N 1
ATOM 718 C CA . THR A 1 85 ? -0.529 2.652 -0.310 1.00 87.56 85 THR A CA 1
ATOM 719 C C . THR A 1 85 ? -0.317 4.148 -0.157 1.00 87.56 85 THR A C 1
ATOM 721 O O . THR A 1 85 ? -1.097 4.846 0.492 1.00 87.56 85 THR A O 1
ATOM 724 N N . GLY A 1 86 ? 0.771 4.628 -0.745 1.00 85.31 86 GLY A N 1
ATOM 725 C CA . GLY A 1 86 ? 0.950 6.042 -1.007 1.00 85.31 86 GLY A CA 1
ATOM 726 C C . GLY A 1 86 ? 2.262 6.322 -1.719 1.00 85.31 86 GLY A C 1
ATOM 727 O O . GLY A 1 86 ? 3.238 5.579 -1.583 1.00 85.31 86 GLY A O 1
ATOM 728 N N . SER A 1 87 ? 2.243 7.359 -2.546 1.00 79.50 87 SER A N 1
ATOM 729 C CA . SER A 1 87 ? 3.261 7.614 -3.570 1.00 79.50 87 SER A CA 1
ATOM 730 C C . SER A 1 87 ? 4.369 8.581 -3.136 1.00 79.50 87 SER A C 1
ATOM 732 O O . SER A 1 87 ? 5.373 8.728 -3.834 1.00 79.50 87 SER A O 1
ATOM 734 N N . ASN A 1 88 ? 4.222 9.241 -1.983 1.00 68.12 88 ASN A N 1
ATOM 735 C CA . ASN A 1 88 ? 5.126 10.297 -1.527 1.00 68.12 88 ASN A CA 1
ATOM 736 C C . ASN A 1 88 ? 6.109 9.813 -0.443 1.00 68.12 88 ASN A C 1
ATOM 738 O O . ASN A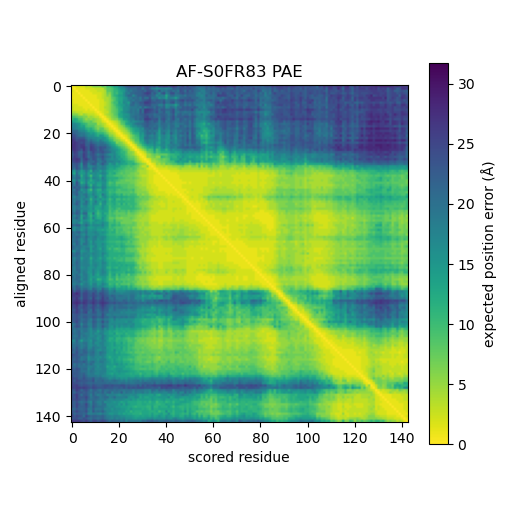 1 88 ? 5.775 8.994 0.412 1.00 68.12 88 ASN A O 1
ATOM 742 N N . SER A 1 89 ? 7.302 10.414 -0.405 1.00 59.75 89 SER A N 1
ATOM 743 C CA . SER A 1 89 ? 8.355 10.191 0.598 1.00 59.75 89 SER A CA 1
ATOM 744 C C . SER A 1 89 ? 7.924 10.478 2.040 1.00 59.75 89 SER A C 1
ATOM 746 O O . SER A 1 89 ? 8.627 10.085 2.965 1.00 59.75 89 SER A O 1
ATOM 748 N N . ARG A 1 90 ? 6.766 11.125 2.240 1.00 60.53 90 ARG A N 1
ATOM 749 C CA . ARG A 1 90 ? 6.113 11.293 3.550 1.00 60.53 90 ARG A CA 1
ATOM 750 C C . ARG A 1 90 ? 5.727 9.965 4.203 1.00 60.53 90 ARG A C 1
ATOM 752 O O . ARG A 1 90 ? 5.671 9.898 5.422 1.00 60.53 90 ARG A O 1
ATOM 759 N N . LEU A 1 91 ? 5.536 8.899 3.428 1.00 64.31 91 LEU A N 1
ATOM 760 C CA . LEU A 1 91 ? 5.453 7.531 3.941 1.00 64.31 91 LEU A CA 1
ATOM 761 C C . LEU A 1 91 ? 6.865 6.990 4.187 1.00 64.31 91 LEU A C 1
ATOM 763 O O . LEU A 1 91 ? 7.318 6.046 3.539 1.00 64.31 91 LEU A O 1
ATOM 767 N N . LEU A 1 92 ? 7.601 7.593 5.123 1.00 60.53 92 LEU A N 1
ATOM 768 C CA . LEU A 1 92 ? 8.897 7.054 5.516 1.00 60.53 92 LEU A CA 1
ATOM 769 C C . LEU A 1 92 ? 8.664 5.660 6.106 1.00 60.53 92 LEU A C 1
ATOM 771 O O . LEU A 1 92 ? 8.071 5.498 7.171 1.00 60.53 92 LEU A O 1
ATOM 775 N N . SER A 1 93 ? 9.160 4.630 5.420 1.00 59.31 93 SER A N 1
ATOM 776 C CA . SER A 1 93 ? 9.018 3.210 5.787 1.00 59.31 93 SER A CA 1
ATOM 777 C C . SER A 1 93 ? 9.340 2.915 7.263 1.00 59.31 93 SER A C 1
ATOM 779 O O . SER A 1 93 ? 8.756 2.018 7.876 1.00 59.31 93 SER A O 1
ATOM 781 N N . ARG A 1 94 ? 10.230 3.716 7.864 1.00 58.22 94 ARG A N 1
ATOM 782 C CA . ARG A 1 94 ? 10.619 3.661 9.278 1.00 58.22 94 ARG A CA 1
ATOM 783 C C . ARG A 1 94 ? 9.514 4.126 10.237 1.00 58.22 94 ARG A C 1
ATOM 785 O O . ARG A 1 94 ? 9.359 3.530 11.305 1.00 58.22 94 ARG A O 1
ATOM 792 N N . GLU A 1 95 ? 8.735 5.139 9.871 1.00 60.47 95 GLU A N 1
ATOM 793 C CA . GLU A 1 95 ? 7.601 5.651 10.654 1.00 60.47 95 GLU A CA 1
ATOM 794 C C . GLU A 1 95 ? 6.417 4.681 10.595 1.00 60.47 95 GLU A C 1
ATOM 796 O O . GLU A 1 95 ? 5.831 4.369 11.631 1.00 60.47 95 GLU A O 1
ATOM 801 N N . ILE A 1 96 ? 6.167 4.070 9.430 1.00 65.19 96 ILE A N 1
ATOM 802 C CA . ILE A 1 96 ? 5.153 3.015 9.260 1.00 65.19 96 ILE A CA 1
ATOM 803 C C . ILE A 1 96 ? 5.487 1.789 10.118 1.00 65.19 96 ILE A C 1
ATOM 805 O O . ILE A 1 96 ? 4.643 1.299 10.873 1.00 65.19 96 ILE A O 1
ATOM 809 N N . ALA A 1 97 ? 6.730 1.297 10.048 1.00 62.38 97 ALA A N 1
ATOM 810 C CA . ALA A 1 97 ? 7.166 0.129 10.815 1.00 62.38 97 ALA A CA 1
ATOM 811 C C . ALA A 1 97 ? 7.078 0.369 12.333 1.00 62.38 97 ALA A C 1
ATOM 813 O O . ALA A 1 97 ? 6.645 -0.511 13.087 1.00 62.38 97 ALA A O 1
ATOM 814 N N . THR A 1 98 ? 7.438 1.578 12.776 1.00 64.25 98 THR A N 1
ATOM 815 C CA . THR A 1 98 ? 7.348 1.993 14.184 1.00 64.25 98 THR A CA 1
ATOM 816 C C . THR A 1 98 ? 5.891 2.144 14.619 1.00 64.25 98 THR A C 1
ATOM 818 O O . THR A 1 98 ? 5.496 1.642 15.678 1.00 64.25 98 THR A O 1
ATOM 821 N N . SER A 1 99 ? 5.057 2.763 13.782 1.00 66.00 99 SER A N 1
ATOM 822 C CA . SER A 1 99 ? 3.640 2.949 14.067 1.00 66.00 99 SER A CA 1
ATOM 823 C C . SER A 1 99 ? 2.909 1.606 14.168 1.00 66.00 99 SER A C 1
ATOM 825 O O . SER A 1 99 ? 2.233 1.318 15.154 1.00 66.00 99 SER A O 1
ATOM 827 N N . LEU A 1 100 ? 3.150 0.673 13.256 1.00 70.25 100 LEU A N 1
ATOM 828 C CA . LEU A 1 100 ? 2.499 -0.636 13.312 1.00 70.25 100 LEU A CA 1
ATOM 829 C C . LEU A 1 100 ? 3.154 -1.608 14.316 1.00 70.25 100 LEU A C 1
ATOM 831 O O . LEU A 1 100 ? 2.706 -2.750 14.440 1.00 70.25 100 LEU A O 1
ATOM 835 N N . ARG A 1 101 ? 4.172 -1.170 15.082 1.00 69.56 101 ARG A N 1
ATOM 836 C CA . ARG A 1 101 ? 4.974 -1.991 16.021 1.00 69.56 101 ARG A CA 1
ATOM 837 C C . ARG A 1 101 ? 5.514 -3.270 15.367 1.00 69.56 101 ARG A C 1
ATOM 839 O O . ARG A 1 101 ? 5.488 -4.339 15.971 1.00 69.56 101 ARG A O 1
ATOM 846 N N . GLY A 1 102 ? 5.926 -3.178 14.106 1.00 70.56 102 GLY A N 1
ATOM 847 C CA . GLY A 1 102 ? 6.408 -4.327 13.336 1.00 70.56 102 GLY A CA 1
ATOM 848 C C . GLY A 1 102 ? 5.342 -5.372 12.975 1.00 70.56 102 GLY A C 1
ATOM 849 O O . GLY A 1 102 ? 5.698 -6.462 12.546 1.00 70.56 102 GLY A O 1
ATOM 850 N N . ARG A 1 103 ? 4.041 -5.076 13.128 1.00 73.44 103 ARG A N 1
ATOM 851 C CA . ARG A 1 103 ? 2.934 -5.985 12.754 1.00 73.44 103 ARG A CA 1
ATOM 852 C C . ARG A 1 103 ? 2.482 -5.839 11.294 1.00 73.44 103 ARG A C 1
ATOM 854 O O . ARG A 1 103 ? 1.460 -6.402 10.916 1.00 73.44 103 ARG A O 1
ATOM 861 N N . GLY A 1 104 ? 3.233 -5.088 10.492 1.00 77.06 104 GLY A N 1
ATOM 862 C CA . GLY A 1 104 ? 3.001 -4.888 9.064 1.00 77.06 104 GLY A CA 1
ATOM 863 C C . GLY A 1 104 ? 4.210 -5.326 8.245 1.00 77.06 104 GLY A C 1
ATOM 864 O O . GLY A 1 104 ? 5.339 -5.309 8.734 1.00 77.06 104 GLY A O 1
ATOM 865 N N . ILE A 1 105 ? 3.959 -5.714 6.997 1.00 80.62 105 ILE A N 1
ATOM 866 C CA . ILE A 1 105 ? 4.999 -5.953 5.998 1.00 80.62 105 ILE A CA 1
ATOM 867 C C . ILE A 1 105 ? 4.973 -4.752 5.058 1.00 80.62 105 ILE A C 1
ATOM 869 O O . ILE A 1 105 ? 3.933 -4.470 4.467 1.00 80.62 105 ILE A O 1
ATOM 873 N N . SER A 1 106 ? 6.088 -4.035 4.954 1.00 79.50 106 SER A N 1
ATOM 874 C CA . SER A 1 106 ? 6.242 -2.923 4.019 1.00 79.50 106 SER A CA 1
ATOM 875 C C . SER A 1 106 ? 6.977 -3.378 2.764 1.00 79.50 106 SER A C 1
ATOM 877 O O . SER A 1 106 ? 7.921 -4.167 2.826 1.00 79.50 106 SER A O 1
ATOM 879 N N . PHE A 1 107 ? 6.543 -2.847 1.625 1.00 81.69 107 PHE A N 1
ATOM 880 C CA . PHE A 1 107 ? 7.195 -3.023 0.336 1.00 81.69 107 PHE A CA 1
ATOM 881 C C . PHE A 1 107 ? 7.413 -1.642 -0.268 1.00 81.69 107 PHE A C 1
ATOM 883 O O . PHE A 1 107 ? 6.491 -0.832 -0.296 1.00 81.69 107 PHE A O 1
ATOM 890 N N . GLU A 1 108 ? 8.628 -1.380 -0.731 1.00 82.44 108 GLU A N 1
ATOM 891 C CA . GLU A 1 108 ? 8.928 -0.197 -1.529 1.00 82.44 108 GLU A CA 1
ATOM 892 C C . GLU A 1 108 ? 8.829 -0.588 -3.003 1.00 82.44 108 GLU A C 1
ATOM 894 O O . GLU A 1 108 ? 9.487 -1.534 -3.445 1.00 82.44 108 GLU A O 1
ATOM 899 N N . ILE A 1 109 ? 7.966 0.105 -3.744 1.00 84.88 109 ILE A N 1
ATOM 900 C CA . ILE A 1 109 ? 7.802 -0.101 -5.182 1.00 84.88 109 ILE A CA 1
ATOM 901 C C . ILE A 1 109 ? 8.571 1.012 -5.880 1.00 84.88 109 ILE A C 1
ATOM 903 O O . ILE A 1 109 ? 8.147 2.165 -5.889 1.00 84.88 109 ILE A O 1
ATOM 907 N N . LEU A 1 110 ? 9.725 0.656 -6.438 1.00 87.25 110 LEU A N 1
ATOM 908 C CA . LEU A 1 110 ? 10.526 1.576 -7.235 1.00 87.25 110 LEU A CA 1
ATOM 909 C C . LEU A 1 110 ? 9.946 1.703 -8.651 1.00 87.25 110 LEU A C 1
ATOM 911 O O . LEU A 1 110 ? 9.308 0.764 -9.141 1.00 87.25 110 LEU A O 1
ATOM 915 N N . PRO A 1 111 ? 10.200 2.830 -9.339 1.00 88.69 111 PRO A N 1
ATOM 916 C CA . PRO A 1 111 ? 9.959 2.929 -10.770 1.00 88.69 111 PRO A CA 1
ATOM 917 C C . PRO A 1 111 ? 10.678 1.812 -11.532 1.00 88.69 111 PRO A C 1
ATOM 919 O O . PRO A 1 111 ? 11.692 1.277 -11.075 1.00 88.69 111 PRO A O 1
ATOM 922 N N . LEU A 1 112 ? 10.169 1.492 -12.723 1.00 91.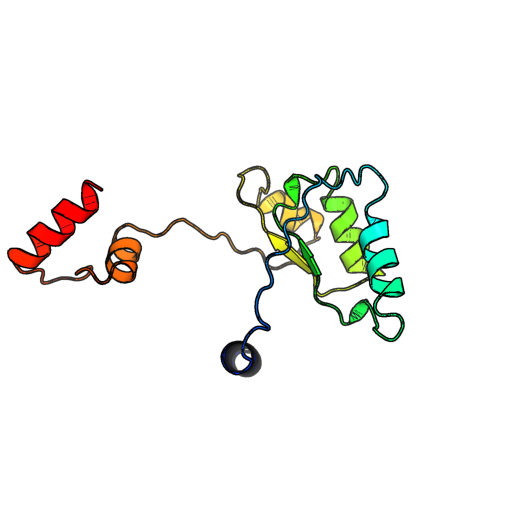25 112 LEU A N 1
ATOM 923 C CA . LEU A 1 112 ? 10.831 0.548 -13.619 1.00 91.25 112 LEU A CA 1
ATOM 924 C C . LEU A 1 112 ? 12.269 1.007 -13.884 1.00 91.25 112 LEU A C 1
ATOM 926 O O . LEU A 1 112 ? 12.509 2.175 -14.199 1.00 91.25 112 LEU A O 1
ATOM 930 N N . SER A 1 113 ? 13.227 0.081 -13.803 1.00 91.94 113 SER A N 1
ATOM 931 C CA . SER A 1 113 ? 14.541 0.339 -14.388 1.00 91.94 113 SER A CA 1
ATOM 932 C C . SER A 1 113 ? 14.391 0.514 -15.901 1.00 91.94 113 SER A C 1
ATOM 934 O O . SER A 1 113 ? 13.432 0.014 -16.490 1.00 91.94 113 SER A O 1
ATOM 936 N N . PHE A 1 114 ? 15.344 1.166 -16.570 1.00 91.94 114 PHE A N 1
ATOM 937 C CA . PHE A 1 114 ? 15.266 1.301 -18.030 1.00 91.94 114 PHE A CA 1
ATOM 938 C C . PHE A 1 114 ? 15.176 -0.067 -18.730 1.00 91.94 114 PHE A C 1
ATOM 940 O O . PHE A 1 114 ? 14.418 -0.230 -19.678 1.00 91.94 114 PHE A O 1
ATOM 947 N N . ALA A 1 115 ? 15.866 -1.087 -18.212 1.00 90.56 115 ALA A N 1
ATOM 948 C CA . ALA A 1 115 ? 15.745 -2.451 -18.721 1.00 90.56 115 ALA A CA 1
ATOM 949 C C . ALA A 1 115 ? 14.332 -3.028 -18.524 1.00 90.56 115 ALA A C 1
ATOM 951 O O . ALA A 1 115 ? 13.807 -3.675 -19.428 1.00 90.56 115 ALA A O 1
ATOM 952 N N . ASP A 1 116 ? 13.697 -2.783 -17.375 1.00 92.19 116 ASP A N 1
ATOM 953 C CA . ASP A 1 116 ? 12.320 -3.227 -17.135 1.00 92.19 116 ASP A CA 1
ATOM 954 C C . ASP A 1 116 ? 11.323 -2.469 -18.007 1.00 92.19 116 ASP A C 1
ATOM 956 O O . ASP A 1 116 ? 10.394 -3.083 -18.521 1.00 92.19 116 ASP A O 1
ATOM 960 N N . TYR A 1 117 ? 11.548 -1.175 -18.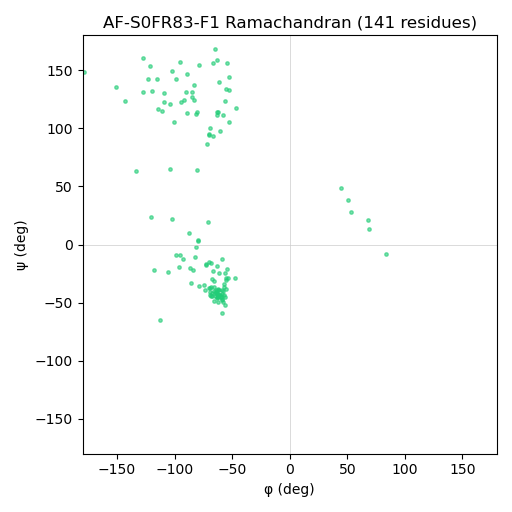243 1.00 93.06 117 TYR A N 1
ATOM 961 C CA . TYR A 1 117 ? 10.792 -0.391 -19.214 1.00 93.06 117 TYR A CA 1
ATOM 962 C C . TYR A 1 117 ? 10.915 -0.984 -20.622 1.00 93.06 117 TYR A C 1
ATOM 964 O O . TYR A 1 117 ? 9.897 -1.216 -21.266 1.00 93.06 117 TYR A O 1
ATOM 972 N N . LEU A 1 118 ? 12.126 -1.317 -21.083 1.00 91.06 118 LEU A N 1
ATOM 973 C CA . LEU A 1 118 ? 12.319 -1.964 -22.384 1.00 91.06 118 LEU A CA 1
ATOM 974 C C . LEU A 1 118 ? 11.566 -3.300 -22.461 1.00 91.06 118 LEU A C 1
ATOM 976 O O . LEU A 1 118 ? 10.833 -3.523 -23.422 1.00 91.06 118 LEU A O 1
ATOM 980 N N . ARG A 1 119 ? 11.675 -4.161 -21.437 1.00 91.38 119 ARG A N 1
ATOM 981 C CA . ARG A 1 119 ? 10.934 -5.438 -21.383 1.00 91.38 119 ARG A CA 1
ATOM 982 C C . ARG A 1 119 ? 9.423 -5.221 -21.392 1.00 91.38 119 ARG A C 1
ATOM 984 O O . ARG A 1 119 ? 8.715 -5.923 -22.110 1.00 91.38 119 ARG A O 1
ATOM 991 N N . PHE A 1 120 ? 8.937 -4.254 -20.617 1.00 91.38 120 PHE A N 1
ATOM 992 C CA . PHE A 1 120 ? 7.524 -3.888 -20.547 1.00 91.38 120 PHE A CA 1
ATOM 993 C C . PHE A 1 120 ? 7.002 -3.378 -21.897 1.00 91.38 120 PHE A C 1
ATOM 995 O O . PHE A 1 120 ? 5.908 -3.746 -22.317 1.00 91.38 120 PHE A O 1
ATOM 1002 N N . SER A 1 121 ? 7.823 -2.616 -22.618 1.00 89.12 121 SER A N 1
ATOM 1003 C CA . SER A 1 121 ? 7.539 -2.081 -23.953 1.00 89.12 121 SER A CA 1
ATOM 1004 C C . SER A 1 121 ? 7.746 -3.098 -25.087 1.00 89.12 121 SER A C 1
ATOM 1006 O O . SER A 1 121 ? 7.609 -2.750 -26.259 1.00 89.12 121 SER A O 1
ATOM 1008 N N . GLY A 1 122 ? 8.089 -4.356 -24.776 1.00 89.19 122 GLY A N 1
ATOM 1009 C CA . GLY A 1 122 ? 8.356 -5.396 -25.776 1.00 89.19 122 GLY A CA 1
ATOM 1010 C C . GLY A 1 122 ? 9.621 -5.150 -26.607 1.00 89.19 122 GLY A C 1
ATOM 1011 O O . GLY A 1 122 ? 9.747 -5.675 -27.715 1.00 89.19 122 GLY A O 1
ATOM 1012 N N . LEU A 1 123 ? 10.547 -4.339 -26.092 1.00 88.31 123 LEU A N 1
ATOM 1013 C CA . LEU A 1 123 ? 11.807 -3.988 -26.731 1.00 88.31 123 LEU A CA 1
ATOM 1014 C C . LEU A 1 123 ? 12.964 -4.882 -26.250 1.00 88.31 123 LEU A C 1
ATOM 1016 O O . LEU A 1 123 ? 12.915 -5.444 -25.151 1.00 88.31 123 LEU A O 1
ATOM 1020 N N . PRO A 1 124 ? 14.039 -5.008 -27.049 1.00 86.50 124 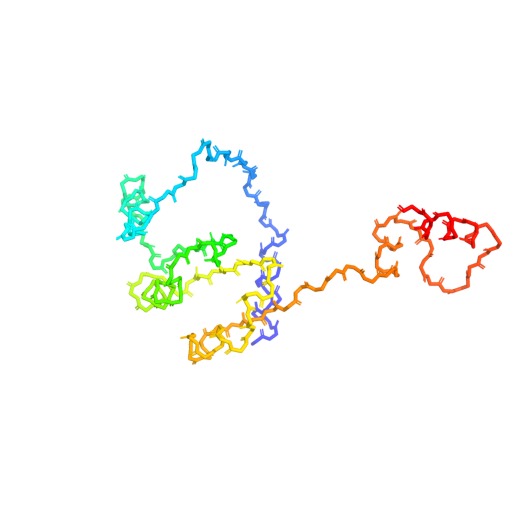PRO A N 1
ATOM 1021 C CA . PRO A 1 124 ? 15.222 -5.770 -26.665 1.00 86.50 124 PRO A CA 1
ATOM 1022 C C . PRO A 1 124 ? 15.907 -5.152 -25.438 1.00 86.50 124 PRO A C 1
ATOM 1024 O O . PRO A 1 124 ? 16.447 -4.052 -25.516 1.00 86.50 124 PRO A O 1
ATOM 1027 N N . ALA A 1 125 ? 15.903 -5.867 -24.313 1.00 83.06 125 ALA A N 1
ATOM 1028 C CA . ALA A 1 125 ? 16.527 -5.418 -23.064 1.00 83.06 125 ALA A CA 1
ATOM 1029 C C . ALA A 1 125 ? 17.849 -6.138 -22.745 1.00 83.06 125 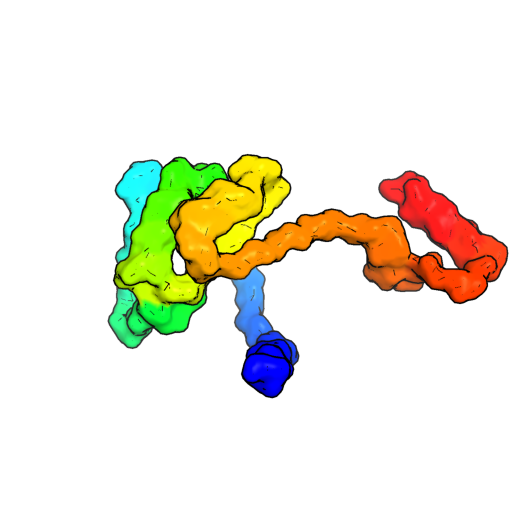ALA A C 1
ATOM 1031 O O . ALA A 1 125 ? 18.684 -5.597 -22.021 1.00 83.06 125 ALA A O 1
ATOM 1032 N N . ASP A 1 126 ? 18.049 -7.343 -23.289 1.00 81.50 126 ASP A N 1
ATOM 1033 C CA . ASP A 1 126 ? 19.170 -8.221 -22.950 1.00 81.50 126 ASP A CA 1
ATOM 1034 C C . ASP A 1 126 ? 20.108 -8.430 -24.165 1.00 81.50 126 ASP A C 1
ATOM 1036 O O . ASP A 1 126 ? 19.637 -8.524 -25.303 1.00 81.50 126 ASP A O 1
ATOM 1040 N N . PRO A 1 127 ? 21.442 -8.505 -23.973 1.00 73.81 127 PRO A N 1
ATOM 1041 C CA . PRO A 1 127 ? 22.379 -8.805 -25.055 1.00 73.81 127 PRO A CA 1
ATOM 1042 C C . PRO A 1 127 ? 22.224 -10.237 -25.610 1.00 73.81 127 PRO A C 1
ATOM 1044 O O . PRO A 1 127 ? 21.846 -11.141 -24.864 1.00 73.81 127 PRO A O 1
ATOM 1047 N N . PRO A 1 128 ? 22.640 -10.497 -26.866 1.00 66.44 128 PRO A N 1
ATOM 1048 C CA . PRO A 1 128 ? 23.211 -9.547 -27.820 1.00 66.44 128 PRO A CA 1
ATOM 1049 C C . PRO A 1 128 ? 22.133 -8.780 -28.602 1.00 66.44 128 PRO A C 1
ATOM 1051 O O . PRO A 1 128 ? 21.238 -9.371 -29.193 1.00 66.44 128 PRO A O 1
ATOM 1054 N N . VAL A 1 129 ? 22.281 -7.455 -28.667 1.00 71.19 129 VAL A N 1
ATOM 1055 C CA . VAL A 1 129 ? 21.416 -6.559 -29.452 1.00 71.19 129 VAL A CA 1
ATOM 1056 C C . VAL A 1 129 ? 21.986 -6.353 -30.857 1.00 71.19 129 VAL A C 1
ATOM 1058 O O . VAL A 1 129 ? 23.139 -5.930 -31.012 1.00 71.19 129 VAL A O 1
ATOM 1061 N N . SER A 1 130 ? 21.190 -6.639 -31.891 1.00 83.06 130 SER A N 1
ATOM 1062 C CA . SER A 1 130 ? 21.542 -6.333 -33.282 1.00 83.06 130 SER A CA 1
ATOM 1063 C C . SER A 1 130 ? 21.640 -4.818 -33.517 1.00 83.06 130 SER A C 1
ATOM 1065 O O . SER A 1 130 ? 21.214 -4.010 -32.691 1.00 83.06 130 SER A O 1
ATOM 1067 N N . SER A 1 131 ? 22.180 -4.390 -34.662 1.00 81.94 131 SER A N 1
ATOM 1068 C CA . SER A 1 131 ? 22.186 -2.967 -35.045 1.00 81.94 131 SER A CA 1
ATOM 1069 C C . SER A 1 131 ? 20.773 -2.368 -35.098 1.00 81.94 131 SER A C 1
ATOM 1071 O O . SER A 1 131 ? 20.589 -1.214 -34.716 1.00 81.94 131 SER A O 1
ATOM 1073 N N . LYS A 1 132 ? 19.772 -3.164 -35.499 1.00 85.06 132 LYS A N 1
ATOM 1074 C CA . LYS A 1 132 ? 18.354 -2.781 -35.477 1.00 85.06 132 LYS A CA 1
ATOM 1075 C C . LYS A 1 132 ? 17.836 -2.615 -34.046 1.00 85.06 132 LYS A C 1
ATOM 1077 O O . LYS A 1 132 ? 17.175 -1.624 -33.755 1.00 85.06 132 LYS A O 1
ATOM 1082 N N . ASP A 1 133 ? 18.179 -3.541 -33.157 1.00 85.81 133 ASP A N 1
ATOM 1083 C CA . ASP A 1 133 ? 17.765 -3.494 -31.750 1.00 85.81 133 ASP A CA 1
ATOM 1084 C C . ASP A 1 133 ? 18.362 -2.282 -31.032 1.00 85.81 133 ASP A C 1
ATOM 1086 O O . ASP A 1 133 ? 17.667 -1.603 -30.285 1.00 85.81 133 ASP A O 1
ATOM 1090 N N . ARG A 1 134 ? 19.621 -1.934 -31.330 1.00 84.50 134 ARG A N 1
ATOM 1091 C CA . ARG A 1 134 ? 20.258 -0.716 -30.800 1.00 84.50 134 ARG A CA 1
ATOM 1092 C C . ARG A 1 134 ? 19.532 0.556 -31.226 1.00 84.50 134 ARG A C 1
ATOM 1094 O O . ARG A 1 134 ? 19.397 1.463 -30.413 1.00 84.50 134 ARG A O 1
ATOM 1101 N N . ALA A 1 135 ? 19.055 0.622 -32.469 1.00 85.31 135 ALA A N 1
ATOM 1102 C CA . ALA A 1 135 ? 18.284 1.769 -32.944 1.00 85.31 135 ALA A CA 1
ATOM 1103 C C . ALA A 1 135 ? 16.935 1.889 -32.210 1.00 85.31 135 ALA A C 1
ATOM 1105 O O . ALA A 1 135 ? 16.542 2.991 -31.835 1.00 85.31 135 ALA A O 1
ATOM 1106 N N . LEU A 1 136 ? 16.259 0.761 -31.956 1.00 86.50 136 LEU A N 1
ATOM 1107 C CA . LEU A 1 136 ? 15.008 0.727 -31.189 1.00 86.50 136 LEU A CA 1
ATOM 1108 C C . LEU A 1 136 ? 15.214 1.155 -29.731 1.00 86.50 136 LEU A C 1
ATOM 1110 O O . LEU A 1 136 ? 14.445 1.965 -29.224 1.00 86.50 136 LEU A O 1
ATOM 1114 N N . VAL A 1 137 ? 16.272 0.662 -29.084 1.00 88.50 137 VA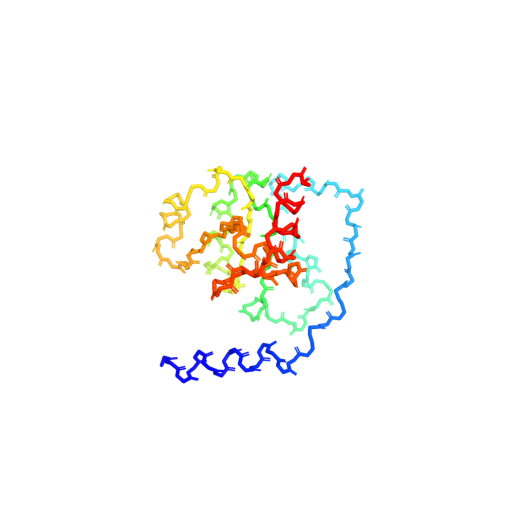L A N 1
ATOM 1115 C CA . VAL A 1 137 ? 16.620 1.039 -27.706 1.00 88.50 137 VAL A CA 1
ATOM 1116 C C . VAL A 1 137 ? 17.005 2.516 -27.609 1.00 88.50 137 VAL A C 1
ATOM 1118 O O . VAL A 1 137 ? 16.575 3.185 -26.678 1.00 88.50 137 VAL A O 1
ATOM 1121 N N . SER A 1 138 ? 17.773 3.044 -28.571 1.00 86.69 138 SER A N 1
ATOM 1122 C CA . SER A 1 138 ? 18.161 4.463 -28.592 1.00 86.69 138 SER A CA 1
ATOM 1123 C C . SER A 1 138 ? 16.949 5.375 -28.714 1.00 86.69 138 SER A C 1
ATOM 1125 O O . SER A 1 138 ? 16.845 6.345 -27.976 1.00 86.69 138 SER A O 1
ATOM 1127 N N . ARG A 1 139 ? 16.007 5.037 -29.602 1.00 87.25 139 ARG A N 1
ATOM 1128 C CA . ARG A 1 139 ? 14.748 5.773 -29.723 1.00 87.25 139 ARG A CA 1
ATOM 1129 C C . ARG A 1 139 ? 13.958 5.745 -28.413 1.00 87.25 139 ARG A C 1
ATOM 1131 O O . ARG A 1 139 ? 13.484 6.780 -27.978 1.00 87.25 139 ARG A O 1
ATOM 1138 N N . ALA A 1 140 ? 13.848 4.578 -27.783 1.00 88.00 140 ALA A N 1
ATOM 1139 C CA . ALA A 1 140 ? 13.113 4.416 -26.531 1.00 88.00 140 ALA A CA 1
ATOM 1140 C C . ALA A 1 140 ? 13.774 5.114 -25.327 1.00 88.00 140 ALA A C 1
ATOM 1142 O O . ALA A 1 140 ? 13.140 5.268 -24.293 1.00 88.00 140 ALA A O 1
ATOM 1143 N N . PHE A 1 141 ? 15.048 5.504 -25.435 1.00 88.12 141 PHE A N 1
ATOM 1144 C CA . PHE A 1 141 ? 15.737 6.309 -24.425 1.00 88.12 141 PHE A CA 1
ATOM 1145 C C . PHE A 1 141 ? 15.473 7.817 -24.583 1.00 88.12 141 PHE A C 1
ATOM 1147 O O . PHE A 1 141 ? 15.669 8.572 -23.636 1.00 88.12 141 PHE A O 1
ATOM 1154 N N . GLU A 1 142 ? 15.080 8.259 -25.780 1.00 88.56 142 GLU A N 1
ATOM 1155 C CA . GLU A 1 142 ? 14.794 9.665 -26.097 1.00 88.56 142 GLU A CA 1
ATOM 1156 C C . GLU A 1 142 ? 13.311 10.044 -25.915 1.00 88.56 142 GLU A C 1
ATOM 1158 O O . GLU A 1 142 ? 12.987 11.232 -25.951 1.00 88.56 142 GLU A O 1
ATOM 1163 N N . GLU A 1 143 ? 12.430 9.053 -25.745 1.00 75.38 143 GLU A N 1
ATOM 1164 C CA . GLU A 1 143 ? 11.002 9.215 -25.413 1.00 75.38 143 GLU A CA 1
ATOM 1165 C C . GLU A 1 143 ? 10.798 9.489 -23.912 1.00 75.38 143 GLU A C 1
ATOM 1167 O O . GLU A 1 143 ? 9.953 10.360 -23.597 1.00 75.38 143 GLU A O 1
#

Mean predicted aligned error: 11.47 Å